Protein AF-A0A1B6FIP2-F1 (afdb_monomer)

Secondary structure (DSSP, 8-state):
---HHHHHHHHHHHHHHHTTTT-TT--HHHHHHHHHHHHHHHHTTTTSBHHHHHHHHHHS---PPTTHHHHHHHHHHTT---EEEEEEEHHHHHHHHTTTT-EEEEE-EEEETTEEEEEPSSPTT--

Radius of gyration: 16.47 Å; Cα contacts (8 Å, |Δi|>4): 139; chains: 1; bounding box: 39×24×42 Å

Sequence (127 aa):
TFTKSYSDRMEVCLTKLMGDLFDSKATPERQVEIDARITDVFACSIGEKVPDILEAAERVVIPLKDGCRELLSLLSDLQVPLTVVSAGVGEVIEHILKDYNAKVVANYMASQDDVITEMKTPLVGTY

Organism: NCBI:txid1464854

pLDDT: mean 87.6, std 7.52, range [59.47, 96.81]

Mean predicted aligned error: 5.54 Å

Structure (mmCIF, N/CA/C/O backbone):
data_AF-A0A1B6FIP2-F1
#
_entry.id   AF-A0A1B6FIP2-F1
#
loop_
_atom_site.group_PDB
_atom_site.id
_atom_site.type_symbol
_atom_site.label_atom_id
_atom_site.label_alt_id
_atom_site.label_comp_id
_atom_site.label_asym_id
_atom_site.label_entity_id
_atom_site.label_seq_id
_atom_site.pdbx_PDB_ins_code
_atom_site.Cartn_x
_atom_site.Cartn_y
_atom_site.Cartn_z
_atom_site.occupancy
_atom_site.B_iso_or_equiv
_atom_site.auth_seq_id
_atom_site.auth_comp_id
_atom_site.auth_asym_id
_atom_site.auth_atom_id
_atom_site.pdbx_PDB_model_num
ATOM 1 N N . THR A 1 1 ? -9.885 -10.750 -9.843 1.00 61.66 1 THR A N 1
ATOM 2 C CA . THR A 1 1 ? -8.662 -11.582 -10.012 1.00 61.66 1 THR A CA 1
ATOM 3 C C . THR A 1 1 ? -7.654 -10.820 -10.836 1.00 61.66 1 THR A C 1
ATOM 5 O O . THR A 1 1 ? -8.017 -10.392 -11.923 1.00 61.66 1 THR A O 1
ATOM 8 N N . PHE A 1 2 ? -6.420 -10.669 -10.347 1.00 77.00 2 PHE A N 1
ATOM 9 C CA . PHE A 1 2 ? -5.352 -9.977 -11.079 1.00 77.00 2 PHE A CA 1
ATOM 10 C C . PHE A 1 2 ? -5.109 -10.568 -12.466 1.00 77.00 2 PHE A C 1
ATOM 12 O O . PHE A 1 2 ? -5.227 -11.784 -12.664 1.00 77.00 2 PHE A O 1
ATOM 19 N N . THR A 1 3 ? -4.758 -9.714 -13.426 1.00 81.88 3 THR A N 1
ATOM 20 C CA . THR A 1 3 ? -4.456 -10.184 -14.778 1.00 81.88 3 THR A CA 1
ATOM 21 C C . THR A 1 3 ? -3.158 -10.995 -14.806 1.00 81.88 3 THR A C 1
ATOM 23 O O . THR A 1 3 ? -2.223 -10.754 -14.044 1.00 81.88 3 THR A O 1
ATOM 26 N N . LYS A 1 4 ? -3.047 -11.942 -15.747 1.00 84.75 4 LYS A N 1
ATOM 27 C CA . LYS A 1 4 ? -1.772 -12.634 -16.003 1.00 84.75 4 LYS A CA 1
ATOM 28 C C . LYS A 1 4 ? -0.656 -11.636 -16.343 1.00 84.75 4 LYS A C 1
ATOM 30 O O . LYS A 1 4 ? 0.476 -11.803 -15.910 1.00 84.75 4 LYS A O 1
ATOM 35 N N . SER A 1 5 ? -1.009 -10.557 -17.047 1.00 85.56 5 SER A N 1
ATOM 36 C CA . SER A 1 5 ? -0.079 -9.473 -17.358 1.00 85.56 5 SER A CA 1
ATOM 37 C C . SER A 1 5 ? 0.481 -8.804 -16.102 1.00 85.56 5 SER A C 1
ATOM 39 O O . SER A 1 5 ? 1.652 -8.436 -16.113 1.00 85.56 5 SER A O 1
ATOM 41 N N . TYR A 1 6 ? -0.313 -8.628 -15.042 1.00 88.94 6 TYR A N 1
ATOM 42 C CA . TYR A 1 6 ? 0.179 -8.115 -13.764 1.00 88.94 6 TYR A CA 1
ATOM 43 C C . TYR A 1 6 ? 1.224 -9.052 -13.160 1.00 88.94 6 TYR A C 1
ATOM 45 O O . TYR A 1 6 ? 2.328 -8.608 -12.848 1.00 88.94 6 TYR A O 1
ATOM 53 N N . SER A 1 7 ? 0.905 -10.345 -13.044 1.00 88.75 7 SER A N 1
ATOM 54 C CA . SER A 1 7 ? 1.813 -11.337 -12.457 1.00 88.75 7 SER A CA 1
ATOM 55 C C . SER A 1 7 ? 3.130 -11.440 -13.226 1.00 88.75 7 SER A C 1
ATOM 57 O O . SER A 1 7 ? 4.191 -11.406 -12.606 1.00 88.75 7 SER A O 1
ATOM 59 N N . ASP A 1 8 ? 3.065 -11.475 -14.559 1.00 90.75 8 ASP A N 1
ATOM 60 C CA . ASP A 1 8 ? 4.247 -11.556 -15.422 1.00 90.75 8 ASP A CA 1
ATOM 61 C C . ASP A 1 8 ? 5.145 -10.308 -15.256 1.00 90.75 8 ASP A C 1
ATOM 63 O O . ASP A 1 8 ? 6.366 -10.423 -15.137 1.00 90.75 8 ASP A O 1
ATOM 67 N N . ARG A 1 9 ? 4.561 -9.097 -15.192 1.00 92.81 9 ARG A N 1
ATOM 68 C CA . ARG A 1 9 ? 5.323 -7.855 -14.936 1.00 92.81 9 ARG A CA 1
ATOM 69 C C . ARG A 1 9 ? 5.948 -7.849 -13.542 1.00 92.81 9 ARG A C 1
ATOM 71 O O . ARG A 1 9 ? 7.119 -7.501 -13.398 1.00 92.81 9 ARG A O 1
ATOM 78 N N . MET A 1 10 ? 5.180 -8.260 -12.537 1.00 92.06 10 MET A N 1
ATOM 79 C CA . MET A 1 10 ? 5.609 -8.283 -11.142 1.00 92.06 10 MET A CA 1
ATOM 80 C C . MET A 1 10 ? 6.806 -9.214 -10.935 1.00 92.06 10 MET A C 1
ATOM 82 O O . MET A 1 10 ? 7.771 -8.832 -10.279 1.00 92.06 10 MET A O 1
ATOM 86 N N . GLU A 1 11 ? 6.792 -10.403 -11.540 1.00 93.12 11 GLU A N 1
ATOM 87 C CA . GLU A 1 11 ? 7.909 -11.353 -11.471 1.00 93.12 11 GLU A CA 1
ATOM 88 C C . GLU A 1 11 ? 9.201 -10.760 -12.055 1.00 93.12 11 GLU A C 1
ATOM 90 O O . GLU A 1 11 ? 10.273 -10.850 -11.444 1.00 93.12 11 GLU A O 1
ATOM 95 N N . VAL A 1 12 ? 9.100 -10.086 -13.205 1.00 93.38 12 VAL A N 1
ATOM 96 C CA . VAL A 1 12 ? 10.242 -9.431 -13.857 1.00 93.38 12 VAL A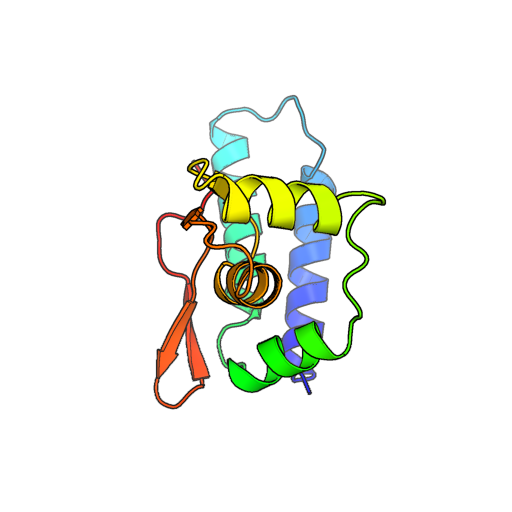 CA 1
ATOM 97 C C . VAL A 1 12 ? 10.799 -8.301 -12.992 1.00 93.38 12 VAL A C 1
ATOM 99 O O . VAL A 1 12 ? 12.017 -8.214 -12.807 1.00 93.38 12 VAL A O 1
ATOM 102 N N . CYS A 1 13 ? 9.936 -7.433 -12.461 1.00 92.94 13 CYS A N 1
ATOM 103 C CA . CYS A 1 13 ? 10.359 -6.299 -11.640 1.00 92.94 13 CYS A CA 1
ATOM 104 C C . CYS A 1 13 ? 10.961 -6.763 -10.306 1.00 92.94 13 CYS A C 1
ATOM 106 O O . CYS A 1 13 ? 12.047 -6.313 -9.938 1.00 92.94 13 CYS A O 1
ATOM 108 N N . LEU A 1 14 ? 10.328 -7.727 -9.627 1.00 91.12 14 LEU A N 1
ATOM 109 C CA . LEU A 1 14 ? 10.844 -8.291 -8.379 1.00 91.12 14 LEU A CA 1
ATOM 110 C C . LEU A 1 14 ? 12.203 -8.951 -8.580 1.00 91.12 14 LEU A C 1
ATOM 112 O O . LEU A 1 14 ? 13.115 -8.692 -7.804 1.00 91.12 14 LEU A O 1
ATOM 116 N N . THR A 1 15 ? 12.391 -9.732 -9.645 1.00 91.31 15 THR A N 1
ATOM 117 C CA . THR A 1 15 ? 13.686 -10.372 -9.928 1.00 91.31 15 THR A CA 1
ATOM 118 C C . THR A 1 15 ? 14.822 -9.348 -10.034 1.00 91.31 15 THR A C 1
ATOM 120 O O . THR A 1 15 ? 15.919 -9.586 -9.529 1.00 91.31 15 THR A O 1
ATOM 123 N N . LYS A 1 16 ? 14.564 -8.179 -10.638 1.00 89.31 16 LYS A N 1
ATOM 124 C CA . LYS A 1 16 ? 15.546 -7.084 -10.736 1.00 89.31 16 LYS A CA 1
ATOM 125 C C . LYS A 1 16 ? 15.800 -6.373 -9.409 1.00 89.31 16 LYS A C 1
ATOM 127 O O . LYS A 1 16 ? 16.899 -5.855 -9.226 1.00 89.31 16 LYS A O 1
ATOM 132 N N . LEU A 1 17 ? 14.798 -6.301 -8.534 1.00 89.56 17 LEU A N 1
ATOM 133 C CA . LEU A 1 17 ? 14.874 -5.627 -7.236 1.00 89.56 17 LEU A CA 1
ATOM 134 C C . LEU A 1 17 ? 15.467 -6.530 -6.141 1.00 89.56 17 LEU A C 1
ATOM 136 O O . LEU A 1 17 ? 16.124 -6.039 -5.230 1.00 89.56 17 LEU A O 1
ATOM 140 N N . MET A 1 18 ? 15.290 -7.851 -6.235 1.00 87.56 18 MET A N 1
ATOM 141 C CA . MET A 1 18 ? 15.720 -8.817 -5.213 1.00 87.56 18 MET A CA 1
ATOM 142 C C . MET A 1 18 ? 17.211 -8.729 -4.869 1.00 87.56 18 MET A C 1
ATOM 144 O O . MET A 1 18 ? 17.580 -8.949 -3.718 1.00 87.56 18 MET A O 1
ATOM 148 N N . GLY A 1 19 ? 18.062 -8.394 -5.844 1.00 82.19 19 GLY A N 1
ATOM 149 C CA . GLY A 1 19 ? 19.496 -8.192 -5.613 1.00 82.19 19 GLY A CA 1
ATOM 150 C C . GLY A 1 19 ? 19.830 -6.944 -4.789 1.00 82.19 19 GLY A C 1
ATOM 151 O O . GLY A 1 19 ? 20.906 -6.885 -4.203 1.00 82.19 19 GLY A O 1
ATOM 152 N N . ASP A 1 20 ? 18.907 -5.985 -4.715 1.00 84.19 20 ASP A N 1
ATOM 153 C CA . ASP A 1 20 ? 19.120 -4.661 -4.130 1.00 84.19 20 ASP A CA 1
ATOM 154 C C . ASP A 1 20 ? 18.448 -4.482 -2.758 1.00 84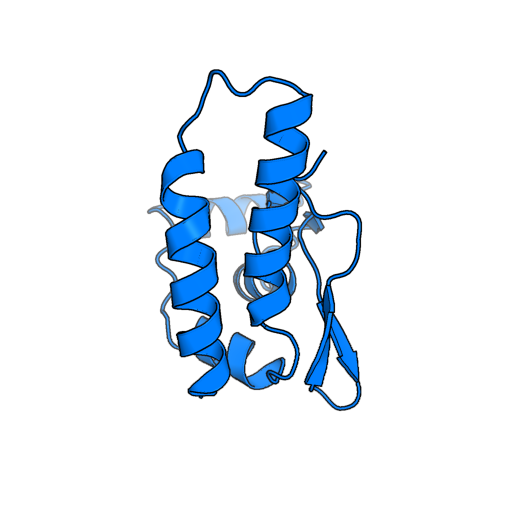.19 20 ASP A C 1
ATOM 156 O O . ASP A 1 20 ? 18.889 -3.649 -1.971 1.00 84.19 20 ASP A O 1
ATOM 160 N N . LEU A 1 21 ? 17.423 -5.285 -2.427 1.00 76.19 21 LEU A N 1
ATOM 161 C CA . LEU A 1 21 ? 16.600 -5.152 -1.204 1.00 76.19 21 LEU A CA 1
ATOM 162 C C . LEU A 1 21 ? 17.379 -5.178 0.122 1.00 76.19 21 LEU A C 1
ATOM 164 O O . LEU A 1 21 ? 16.832 -4.819 1.164 1.00 76.19 21 LEU A O 1
ATOM 168 N N . PHE A 1 22 ? 18.637 -5.616 0.098 1.00 78.31 22 PHE A N 1
ATOM 169 C CA . PHE A 1 22 ? 19.481 -5.760 1.282 1.00 78.31 22 PHE A CA 1
ATOM 170 C C . PHE A 1 22 ? 20.832 -5.049 1.155 1.00 78.31 22 PHE A C 1
ATOM 172 O O . PHE A 1 22 ? 21.708 -5.250 2.005 1.00 78.31 22 PHE A O 1
ATOM 179 N N . ASP A 1 23 ? 21.023 -4.220 0.123 1.00 80.88 23 ASP A N 1
ATOM 180 C CA . ASP A 1 23 ? 22.263 -3.466 -0.035 1.00 80.88 23 ASP A CA 1
ATOM 181 C C . ASP A 1 23 ? 22.307 -2.271 0.928 1.00 80.88 23 ASP A C 1
ATOM 183 O O . ASP A 1 23 ? 22.011 -1.128 0.594 1.00 80.88 23 ASP A O 1
ATOM 187 N N . SER A 1 24 ? 22.728 -2.549 2.161 1.00 77.38 24 SER A N 1
ATOM 188 C CA . SER A 1 24 ? 22.926 -1.535 3.205 1.00 77.38 24 SER A CA 1
ATOM 189 C C . SER A 1 24 ? 24.099 -0.581 2.939 1.00 77.38 24 SER A C 1
ATOM 191 O O . SER A 1 24 ? 24.370 0.293 3.764 1.00 77.38 24 SER A O 1
ATOM 193 N N . LYS A 1 25 ? 24.823 -0.747 1.823 1.00 84.56 25 LYS A N 1
ATOM 194 C CA . LYS A 1 25 ? 25.984 0.065 1.441 1.00 84.56 25 LYS A CA 1
ATOM 195 C C . LYS A 1 25 ? 25.776 0.816 0.124 1.00 84.56 25 LYS A C 1
ATOM 197 O O . LYS A 1 25 ? 26.757 1.327 -0.421 1.00 84.56 25 LYS A O 1
ATOM 202 N N . ALA A 1 26 ? 24.541 0.896 -0.372 1.00 84.56 26 ALA A N 1
ATOM 203 C CA . ALA A 1 26 ? 24.223 1.640 -1.581 1.00 84.56 26 ALA A CA 1
ATOM 204 C C . ALA A 1 26 ? 24.723 3.093 -1.477 1.00 84.56 26 ALA A C 1
ATOM 206 O O . ALA A 1 26 ? 24.496 3.785 -0.481 1.00 84.56 26 ALA A O 1
ATOM 207 N N . THR A 1 27 ? 25.438 3.556 -2.506 1.00 90.25 27 THR A N 1
ATOM 208 C CA . THR A 1 27 ? 25.783 4.978 -2.634 1.00 90.25 27 THR A CA 1
ATOM 209 C C . THR A 1 27 ? 24.526 5.784 -2.980 1.00 90.25 27 THR A C 1
ATOM 211 O O . THR A 1 27 ? 23.552 5.194 -3.453 1.00 90.25 27 THR A O 1
ATOM 214 N N . PRO A 1 28 ? 24.518 7.118 -2.809 1.00 89.44 28 PRO A N 1
ATOM 215 C CA . PRO A 1 28 ? 23.379 7.944 -3.211 1.00 89.44 28 PRO A CA 1
ATOM 216 C C . PRO A 1 28 ? 22.964 7.733 -4.675 1.00 89.44 28 PRO A C 1
ATOM 218 O O . PRO A 1 28 ? 21.782 7.628 -4.975 1.00 89.44 28 PRO A O 1
ATOM 221 N N . GLU A 1 29 ? 23.926 7.587 -5.588 1.00 89.88 29 GLU A N 1
ATOM 222 C CA . GLU A 1 29 ? 23.652 7.327 -7.006 1.00 89.88 29 GLU A CA 1
ATOM 223 C C . GLU A 1 29 ? 23.000 5.957 -7.206 1.00 89.88 29 GLU A C 1
ATOM 225 O O . GLU A 1 29 ? 22.069 5.818 -7.998 1.00 89.88 29 GLU A O 1
ATOM 230 N N . ARG A 1 30 ? 23.454 4.944 -6.456 1.00 88.75 30 ARG A N 1
ATOM 231 C CA . ARG A 1 30 ? 22.853 3.611 -6.490 1.00 88.75 30 ARG A CA 1
ATOM 232 C C . ARG A 1 30 ? 21.452 3.610 -5.881 1.00 88.75 30 ARG A C 1
ATOM 234 O O . ARG A 1 30 ? 20.589 2.908 -6.395 1.00 88.75 30 ARG A O 1
ATOM 241 N N . GLN A 1 31 ? 21.210 4.400 -4.837 1.00 87.88 31 GLN A N 1
ATOM 242 C CA . GLN A 1 31 ? 19.893 4.520 -4.213 1.00 87.88 31 GLN A CA 1
ATOM 243 C C . GLN A 1 31 ? 18.847 5.034 -5.209 1.00 87.88 31 GLN A C 1
ATOM 245 O O . GLN A 1 31 ? 17.776 4.445 -5.306 1.00 87.88 31 GLN A O 1
ATOM 250 N N . VAL A 1 32 ? 19.193 6.023 -6.041 1.00 88.62 32 VAL A N 1
ATOM 251 C CA . VAL A 1 32 ? 18.304 6.520 -7.109 1.00 88.62 32 VAL A CA 1
ATOM 252 C C . VAL A 1 32 ? 17.904 5.400 -8.081 1.00 88.62 32 VAL A C 1
ATOM 254 O O . VAL A 1 32 ? 16.748 5.304 -8.493 1.00 88.62 32 VAL A O 1
ATOM 257 N N . GLU A 1 33 ? 18.838 4.514 -8.442 1.00 89.25 33 GLU A N 1
ATOM 258 C CA . GLU A 1 33 ? 18.535 3.365 -9.306 1.00 89.25 33 GLU A CA 1
ATOM 259 C C . GLU A 1 33 ? 17.636 2.329 -8.615 1.00 89.25 33 GLU A C 1
ATOM 261 O O . GLU A 1 33 ? 16.776 1.728 -9.264 1.00 89.25 33 GLU A O 1
ATOM 266 N N . ILE A 1 34 ? 17.834 2.105 -7.314 1.00 88.88 34 ILE A N 1
ATOM 267 C CA . ILE A 1 34 ? 17.006 1.201 -6.506 1.00 88.88 34 ILE A CA 1
ATOM 268 C C . ILE A 1 34 ? 15.584 1.757 -6.399 1.00 88.88 34 ILE A C 1
ATOM 270 O O . ILE A 1 34 ? 14.621 1.025 -6.621 1.00 88.88 34 ILE A O 1
ATOM 274 N N . ASP A 1 35 ? 15.443 3.055 -6.159 1.00 86.56 35 ASP A N 1
ATOM 275 C CA . ASP A 1 35 ? 14.152 3.722 -6.013 1.00 86.56 35 ASP A CA 1
ATOM 276 C C . ASP A 1 35 ? 13.361 3.745 -7.323 1.00 86.56 35 ASP A C 1
ATOM 278 O O . ASP A 1 35 ? 12.142 3.544 -7.324 1.00 86.56 35 ASP A O 1
ATOM 282 N N . ALA A 1 36 ? 14.047 3.873 -8.462 1.00 88.12 36 ALA A N 1
ATOM 283 C CA . ALA A 1 36 ? 13.434 3.682 -9.772 1.00 88.12 36 ALA A CA 1
ATOM 284 C C . ALA A 1 36 ? 12.886 2.250 -9.942 1.00 88.12 36 ALA A C 1
ATOM 286 O O . ALA A 1 36 ? 11.756 2.070 -10.392 1.00 88.12 36 ALA A O 1
ATOM 287 N N . ARG A 1 37 ? 13.628 1.219 -9.512 1.00 89.44 37 ARG A N 1
ATOM 288 C CA . ARG A 1 37 ? 13.158 -0.182 -9.569 1.00 89.44 37 ARG A CA 1
ATOM 289 C C . ARG A 1 37 ? 11.995 -0.449 -8.618 1.00 89.44 37 ARG A C 1
ATOM 291 O O . ARG A 1 37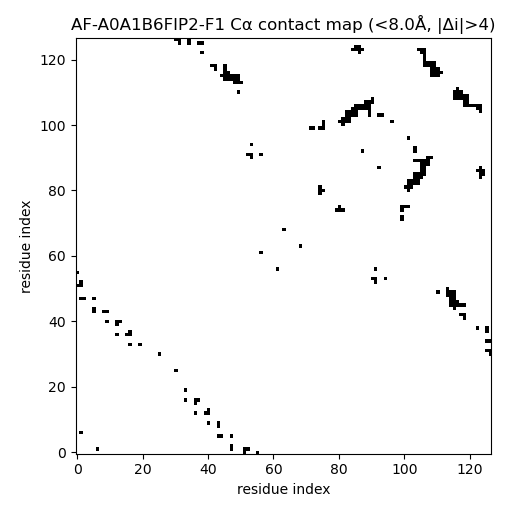 ? 11.085 -1.198 -8.962 1.00 89.44 37 ARG A O 1
ATOM 298 N N . ILE A 1 38 ? 12.015 0.149 -7.430 1.00 87.75 38 ILE A N 1
ATOM 299 C CA . ILE A 1 38 ? 10.896 0.101 -6.483 1.00 87.75 38 ILE A CA 1
ATOM 300 C C . ILE A 1 38 ? 9.656 0.745 -7.120 1.00 87.75 38 ILE A C 1
ATOM 302 O O . ILE A 1 38 ? 8.562 0.183 -7.058 1.00 87.75 38 ILE A O 1
ATOM 306 N N . THR A 1 39 ? 9.832 1.875 -7.806 1.00 86.88 39 THR A N 1
ATOM 307 C CA . THR A 1 39 ? 8.759 2.546 -8.551 1.00 86.88 39 THR A CA 1
ATOM 308 C C . THR A 1 39 ? 8.188 1.648 -9.655 1.00 86.88 39 THR A C 1
ATOM 310 O O . THR A 1 39 ? 6.968 1.538 -9.768 1.00 86.88 39 THR A O 1
ATOM 313 N N . ASP A 1 40 ? 9.031 0.930 -10.407 1.00 89.56 40 ASP A N 1
ATOM 314 C CA . ASP A 1 40 ? 8.590 -0.040 -11.425 1.00 89.56 40 ASP A CA 1
ATOM 315 C C . ASP A 1 40 ? 7.754 -1.187 -10.829 1.00 89.56 40 ASP A C 1
ATOM 317 O O . ASP A 1 40 ? 6.793 -1.657 -11.448 1.00 89.56 40 ASP A O 1
ATOM 321 N N . VAL A 1 41 ? 8.093 -1.644 -9.617 1.00 89.44 41 VAL A N 1
ATOM 322 C CA . VAL A 1 41 ? 7.299 -2.650 -8.893 1.00 89.44 41 VAL A CA 1
ATOM 323 C C . VAL A 1 41 ? 5.912 -2.100 -8.569 1.00 89.44 41 VAL A C 1
ATOM 325 O O . VAL A 1 41 ? 4.916 -2.769 -8.844 1.00 89.44 41 VAL A O 1
ATOM 328 N N . PHE A 1 42 ? 5.815 -0.873 -8.051 1.00 85.81 42 PHE A N 1
ATOM 329 C CA . PHE A 1 42 ? 4.514 -0.249 -7.797 1.00 85.81 42 PHE A CA 1
ATOM 330 C C . PHE A 1 42 ? 3.713 -0.039 -9.084 1.00 85.81 42 PHE A C 1
ATOM 332 O O . PHE A 1 42 ? 2.525 -0.346 -9.117 1.00 85.81 42 PHE A O 1
ATOM 339 N N . ALA A 1 43 ? 4.364 0.384 -10.168 1.00 89.06 43 ALA A N 1
ATOM 340 C CA . ALA A 1 43 ? 3.732 0.597 -11.467 1.00 89.06 43 ALA A CA 1
ATOM 341 C C . ALA A 1 43 ? 3.160 -0.687 -12.098 1.00 89.06 43 ALA A C 1
ATOM 343 O O . ALA A 1 43 ? 2.349 -0.608 -13.023 1.00 89.06 43 ALA A O 1
ATOM 344 N N . CYS A 1 44 ? 3.513 -1.878 -11.599 1.00 90.94 44 CYS A N 1
ATOM 345 C CA . CYS A 1 44 ? 2.932 -3.129 -12.086 1.00 90.94 44 CYS A CA 1
ATOM 346 C C . CYS A 1 44 ? 1.409 -3.181 -11.908 1.00 90.94 44 CYS A C 1
ATOM 348 O O . CYS A 1 44 ? 0.757 -3.854 -12.708 1.00 90.94 44 CYS A O 1
ATOM 350 N N . SER A 1 45 ? 0.848 -2.470 -10.920 1.00 89.00 45 SER A N 1
ATOM 351 C CA . SER A 1 45 ? -0.599 -2.383 -10.676 1.00 89.00 45 SER A CA 1
ATOM 352 C C . SER A 1 45 ? -1.353 -1.518 -11.696 1.00 89.00 45 SER A C 1
ATOM 354 O O . SER A 1 45 ? -2.580 -1.581 -11.747 1.00 89.00 45 SER A O 1
ATOM 356 N N . ILE A 1 46 ? -0.659 -0.745 -12.539 1.00 91.31 46 ILE A N 1
ATOM 357 C CA . ILE A 1 46 ? -1.297 0.082 -13.570 1.00 91.31 46 ILE A CA 1
ATOM 358 C C . ILE A 1 46 ? -2.064 -0.808 -14.560 1.00 91.31 46 ILE A C 1
ATOM 360 O O . ILE A 1 46 ? -1.547 -1.803 -15.085 1.00 91.31 46 ILE A O 1
ATOM 364 N N . GLY A 1 47 ? -3.314 -0.428 -14.821 1.00 91.69 47 GLY A N 1
ATOM 365 C CA . GLY A 1 47 ? -4.267 -1.183 -15.632 1.00 91.69 47 GLY A CA 1
ATOM 366 C C . GLY A 1 47 ? -5.073 -2.233 -14.861 1.00 91.69 47 GLY A C 1
ATOM 367 O O . GLY A 1 47 ? -6.017 -2.785 -15.425 1.00 91.69 47 GLY A O 1
ATOM 368 N N . GLU A 1 48 ? -4.755 -2.494 -13.591 1.00 91.94 48 GLU A N 1
ATOM 369 C CA . GLU A 1 48 ? -5.586 -3.329 -12.720 1.00 91.94 48 GLU A CA 1
ATOM 370 C C . GLU A 1 48 ? -6.733 -2.512 -12.109 1.00 91.94 48 GLU A C 1
ATOM 372 O O . GLU A 1 48 ? -6.700 -1.278 -12.073 1.00 91.94 48 GLU A O 1
ATOM 377 N N . LYS A 1 49 ? -7.766 -3.203 -11.619 1.00 91.38 49 LYS A N 1
ATOM 378 C CA . LYS A 1 49 ? -8.914 -2.563 -10.975 1.00 91.38 49 LYS A CA 1
ATOM 379 C C . LYS A 1 49 ? -8.711 -2.444 -9.468 1.00 91.38 49 LYS A C 1
ATOM 381 O O . LYS A 1 49 ? -8.359 -3.421 -8.808 1.00 91.38 49 LYS A O 1
ATOM 386 N N . VAL A 1 50 ? -9.018 -1.280 -8.902 1.00 88.19 50 VAL A N 1
ATOM 387 C CA . VAL A 1 50 ? -8.941 -1.043 -7.450 1.00 88.19 50 VAL A CA 1
ATOM 388 C C . VAL A 1 50 ? -9.829 -2.020 -6.657 1.00 88.19 50 VAL A C 1
ATOM 390 O O . VAL A 1 50 ? -9.323 -2.615 -5.703 1.00 88.19 50 VAL A O 1
ATOM 393 N N . PRO A 1 51 ? -11.097 -2.288 -7.045 1.00 89.50 51 PRO A N 1
ATOM 394 C CA . PRO A 1 51 ? -11.930 -3.272 -6.351 1.00 89.50 51 PRO A CA 1
ATOM 395 C C . PRO A 1 51 ? -11.325 -4.679 -6.288 1.00 89.50 51 PRO A C 1
ATOM 397 O O . PRO A 1 51 ? -11.443 -5.334 -5.258 1.00 89.50 51 PRO A O 1
ATOM 400 N N . ASP A 1 52 ? -10.632 -5.128 -7.342 1.00 88.75 52 ASP A N 1
ATOM 401 C CA . ASP A 1 52 ? -9.985 -6.446 -7.364 1.00 88.75 52 ASP A CA 1
ATOM 402 C C . ASP A 1 52 ? -8.855 -6.545 -6.320 1.00 88.75 52 ASP A C 1
ATOM 404 O O . ASP A 1 52 ? -8.660 -7.598 -5.709 1.00 88.75 52 ASP A O 1
ATOM 408 N N . ILE A 1 53 ? -8.124 -5.447 -6.085 1.00 84.88 53 ILE A N 1
ATOM 409 C CA . ILE A 1 53 ? -7.072 -5.367 -5.057 1.00 84.88 53 ILE A CA 1
ATOM 410 C C . ILE A 1 53 ? -7.677 -5.421 -3.657 1.00 84.88 53 ILE A C 1
ATOM 412 O O . ILE A 1 53 ? -7.175 -6.149 -2.800 1.00 84.88 53 ILE A O 1
ATOM 416 N N . LEU A 1 54 ? -8.747 -4.662 -3.421 1.00 85.19 54 LEU A N 1
ATOM 417 C CA . LEU A 1 54 ? -9.408 -4.624 -2.118 1.00 85.19 54 LEU A CA 1
ATOM 418 C C . LEU A 1 54 ? -10.082 -5.962 -1.795 1.00 85.19 54 LEU A C 1
ATOM 420 O O . LEU A 1 54 ? -9.921 -6.462 -0.686 1.00 85.19 54 LEU A O 1
ATOM 424 N N . GLU A 1 55 ? -10.742 -6.596 -2.768 1.00 86.88 55 GLU A N 1
ATOM 425 C CA . GLU A 1 55 ? -11.304 -7.94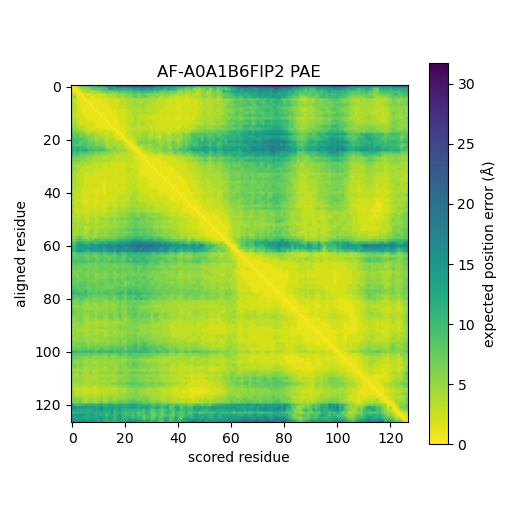2 -2.604 1.00 86.88 55 GLU A CA 1
ATOM 426 C C . GLU A 1 55 ? -10.198 -8.964 -2.289 1.00 86.88 55 GLU A C 1
ATOM 428 O O . GLU A 1 55 ? -10.347 -9.809 -1.405 1.00 86.88 55 GLU A O 1
ATOM 433 N N . ALA A 1 56 ? -9.050 -8.885 -2.972 1.00 82.69 56 ALA A N 1
ATOM 434 C CA . ALA A 1 56 ? -7.909 -9.739 -2.657 1.00 82.69 56 ALA A CA 1
ATOM 435 C C . ALA A 1 56 ? -7.407 -9.509 -1.220 1.00 82.69 56 ALA A C 1
ATOM 437 O O . ALA A 1 56 ? -7.134 -10.481 -0.512 1.00 82.69 56 ALA A O 1
ATOM 438 N N . ALA A 1 57 ? -7.333 -8.252 -0.775 1.00 80.44 57 ALA A N 1
ATOM 439 C CA . ALA A 1 57 ? -6.952 -7.903 0.590 1.00 80.44 57 ALA A CA 1
ATOM 440 C C . ALA A 1 57 ? -7.954 -8.411 1.641 1.00 80.44 57 ALA A C 1
ATOM 442 O O . ALA A 1 57 ? -7.524 -8.822 2.712 1.00 80.44 57 ALA A O 1
ATOM 443 N N . GLU A 1 58 ? -9.258 -8.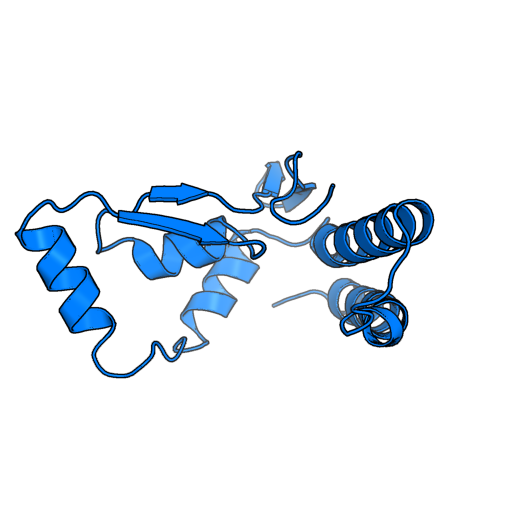446 1.345 1.00 80.31 58 GLU A N 1
ATOM 444 C CA . GLU A 1 58 ? -10.278 -9.022 2.237 1.00 80.31 58 GLU A CA 1
ATOM 445 C C . GLU A 1 58 ? -10.159 -10.547 2.366 1.00 80.31 58 GLU A C 1
ATOM 447 O O . GLU A 1 58 ? -10.387 -11.116 3.436 1.00 80.31 58 GLU A O 1
ATOM 452 N N . ARG A 1 59 ? -9.810 -11.232 1.270 1.00 79.44 59 ARG A N 1
ATOM 453 C CA . ARG A 1 59 ? -9.697 -12.700 1.236 1.00 79.44 59 ARG A CA 1
ATOM 454 C C . ARG A 1 59 ? -8.468 -13.213 1.965 1.00 79.44 59 ARG A C 1
ATOM 456 O O . ARG A 1 59 ? -8.489 -14.317 2.513 1.00 79.44 59 ARG A O 1
ATOM 463 N N . VAL A 1 60 ? -7.391 -12.436 1.958 1.00 68.44 60 VAL A N 1
ATOM 464 C CA . VAL A 1 60 ? -6.269 -12.679 2.852 1.00 68.44 60 VAL A CA 1
ATOM 465 C C . VAL A 1 60 ? -6.749 -12.216 4.221 1.00 68.44 60 VAL A C 1
ATOM 467 O O . VAL A 1 60 ? -6.864 -11.026 4.458 1.00 68.44 60 VAL A O 1
ATOM 470 N N . VAL A 1 61 ? -7.058 -13.126 5.147 1.00 66.25 61 VAL A N 1
ATOM 471 C CA . VAL A 1 61 ? -7.183 -12.736 6.560 1.00 66.25 61 VAL A CA 1
ATOM 472 C C . VAL A 1 61 ? -5.804 -12.229 6.964 1.00 66.25 61 VAL A C 1
ATOM 474 O O . VAL A 1 61 ? -4.953 -13.036 7.323 1.00 66.25 61 VAL A O 1
ATOM 477 N N . ILE A 1 62 ? -5.540 -10.928 6.793 1.00 68.69 62 ILE A N 1
ATOM 478 C CA . ILE A 1 62 ? -4.205 -10.363 6.978 1.00 68.69 62 ILE A CA 1
ATOM 479 C C . ILE A 1 62 ? -3.859 -10.575 8.450 1.00 68.69 62 ILE A C 1
ATOM 481 O O . ILE A 1 62 ? -4.511 -9.981 9.318 1.00 68.69 62 ILE A O 1
ATOM 485 N N . PRO A 1 63 ? -2.897 -11.465 8.756 1.00 76.75 63 PRO A N 1
ATOM 486 C CA . PRO A 1 63 ? -2.603 -11.802 10.130 1.00 76.75 63 PRO A CA 1
ATOM 487 C C . PRO A 1 63 ? -1.877 -10.608 10.741 1.00 76.75 63 PRO A C 1
ATOM 489 O O . PRO A 1 63 ? -0.696 -10.369 10.489 1.00 76.75 63 PRO A O 1
ATOM 492 N N . LEU A 1 64 ? -2.612 -9.817 11.520 1.00 84.81 64 LEU A N 1
ATOM 493 C CA . LEU A 1 64 ? -2.005 -8.838 12.407 1.00 84.81 64 LEU A CA 1
ATOM 494 C C . LEU A 1 64 ? -1.273 -9.586 13.522 1.00 84.81 64 LEU A C 1
ATOM 496 O O . LEU A 1 64 ? -1.659 -10.694 13.893 1.00 84.81 64 LEU A O 1
ATOM 500 N N . LYS A 1 65 ? -0.218 -8.973 14.064 1.00 89.00 65 LYS A N 1
ATOM 501 C CA . LYS A 1 65 ? 0.475 -9.527 15.232 1.00 89.00 65 LYS A CA 1
ATOM 502 C C . LYS A 1 65 ? -0.507 -9.707 16.395 1.00 89.00 65 LYS A C 1
ATOM 504 O O . LYS A 1 65 ? -1.413 -8.890 16.563 1.00 89.00 65 LYS A O 1
ATOM 509 N N . ASP A 1 66 ? -0.282 -10.727 17.215 1.00 92.25 66 ASP A N 1
ATOM 510 C CA . ASP A 1 66 ? -1.062 -10.957 18.434 1.00 92.25 66 ASP A CA 1
ATOM 511 C C . ASP A 1 66 ? -1.111 -9.686 19.299 1.00 92.25 66 ASP A C 1
ATOM 513 O O . ASP A 1 66 ? -0.105 -8.986 19.455 1.00 92.25 66 ASP A O 1
ATOM 517 N N . GLY A 1 67 ? -2.291 -9.354 19.829 1.00 93.19 67 GLY A N 1
ATOM 518 C CA . GLY A 1 67 ? -2.509 -8.139 20.622 1.00 93.19 67 GLY A CA 1
ATOM 519 C C . GLY A 1 67 ? -2.658 -6.846 19.807 1.00 93.19 67 GLY A C 1
ATOM 520 O O . GLY A 1 67 ? -2.923 -5.786 20.376 1.00 93.19 67 GLY A O 1
ATOM 521 N N . CYS A 1 68 ? -2.470 -6.880 18.481 1.00 93.25 68 CYS A N 1
ATOM 522 C CA . CYS A 1 68 ? -2.520 -5.673 17.654 1.00 93.25 68 CYS A CA 1
ATOM 523 C C . CYS A 1 68 ? -3.931 -5.082 17.579 1.00 93.25 68 CYS A C 1
ATOM 525 O O . CYS A 1 68 ? -4.076 -3.865 17.663 1.00 93.25 68 CYS A O 1
ATOM 527 N N . ARG A 1 69 ? -4.973 -5.913 17.463 1.00 91.94 69 ARG A N 1
ATOM 528 C CA . ARG A 1 69 ? -6.362 -5.427 17.397 1.00 91.94 69 ARG A CA 1
ATOM 529 C C . ARG A 1 69 ? -6.792 -4.799 18.718 1.00 91.94 69 ARG A C 1
ATOM 531 O O . ARG A 1 69 ? -7.465 -3.773 18.714 1.00 91.94 69 ARG A O 1
ATOM 538 N N . GLU A 1 70 ? -6.371 -5.385 19.830 1.00 95.06 70 GLU A N 1
ATOM 539 C CA . GLU A 1 70 ? -6.613 -4.904 21.186 1.00 95.06 70 GLU A CA 1
ATOM 540 C C . GLU A 1 70 ? -5.929 -3.555 21.412 1.00 95.06 70 GLU A C 1
ATOM 542 O O . GLU A 1 70 ? -6.563 -2.620 21.894 1.00 95.06 70 GLU A O 1
ATOM 547 N N . LEU A 1 71 ? -4.665 -3.423 20.992 1.00 95.62 71 LEU A N 1
ATOM 548 C CA . LEU A 1 71 ? -3.945 -2.152 21.035 1.00 95.62 71 LEU A CA 1
ATOM 549 C C . LEU A 1 71 ? -4.635 -1.085 20.177 1.00 95.62 71 LEU A C 1
ATOM 551 O O . LEU A 1 71 ? -4.862 0.021 20.656 1.00 95.62 71 LEU A O 1
ATOM 555 N N . LEU A 1 72 ? -4.972 -1.403 18.924 1.00 95.12 72 LEU A N 1
ATOM 556 C CA . LEU A 1 72 ? -5.620 -0.456 18.013 1.00 95.12 72 LEU A CA 1
ATOM 557 C C . LEU A 1 72 ? -6.987 0.001 18.543 1.00 95.12 72 LEU A C 1
ATOM 559 O O . LEU A 1 72 ? -7.296 1.189 18.485 1.00 95.12 72 LEU A O 1
ATOM 563 N N . SER A 1 73 ? -7.766 -0.918 19.121 1.00 95.25 73 SER A N 1
ATOM 564 C CA . SER A 1 73 ? -9.050 -0.596 19.756 1.00 95.25 73 SER A CA 1
ATOM 565 C C . SER A 1 73 ? -8.850 0.317 20.966 1.00 95.25 73 SER A C 1
ATOM 567 O O . SER A 1 73 ? -9.489 1.357 21.052 1.00 95.25 73 SER A O 1
ATOM 569 N N . LEU A 1 74 ? -7.893 -0.003 21.846 1.00 96.44 74 LEU A N 1
ATOM 570 C CA . LEU A 1 74 ? -7.581 0.813 23.021 1.00 96.44 74 LEU A CA 1
ATOM 571 C C . LEU A 1 74 ? -7.149 2.237 22.644 1.00 96.44 74 LEU A C 1
ATOM 573 O O . LEU A 1 74 ? -7.586 3.202 23.267 1.00 96.44 74 LEU A O 1
ATOM 577 N N . LEU A 1 75 ? -6.291 2.376 21.629 1.00 96.56 75 LEU A N 1
ATOM 578 C CA . LEU A 1 75 ? -5.861 3.684 21.131 1.00 96.56 75 LEU A CA 1
ATOM 579 C C . LEU A 1 75 ? -7.046 4.478 20.569 1.00 96.56 75 LEU A C 1
ATOM 581 O O . LEU A 1 75 ? -7.168 5.666 20.865 1.00 96.56 75 LEU A O 1
ATOM 585 N N . SER A 1 76 ? -7.927 3.820 19.813 1.00 94.69 76 SER A N 1
ATOM 586 C CA . SER A 1 76 ? -9.140 4.428 19.262 1.00 94.69 76 SER A CA 1
ATOM 587 C C . SER A 1 76 ? -10.104 4.886 20.366 1.00 94.69 76 SER A C 1
ATOM 589 O O . SER A 1 76 ? -10.521 6.045 20.368 1.00 94.69 76 SER A O 1
ATOM 591 N N . ASP A 1 77 ? -10.393 4.028 21.350 1.00 96.00 77 ASP A N 1
ATOM 592 C CA . ASP A 1 77 ? -11.302 4.314 22.471 1.00 96.00 77 ASP A CA 1
ATOM 593 C C . ASP A 1 77 ? -10.808 5.481 23.336 1.00 96.00 77 ASP A C 1
ATOM 595 O O . ASP A 1 77 ? -11.587 6.334 23.766 1.00 96.00 77 ASP A O 1
ATOM 599 N N . LEU A 1 78 ? -9.492 5.548 23.560 1.00 96.81 78 LEU A N 1
ATOM 600 C CA . LEU A 1 78 ? -8.838 6.631 24.295 1.00 96.81 78 LEU A CA 1
ATOM 601 C C . LEU A 1 78 ? -8.567 7.876 23.435 1.00 96.81 78 LEU A C 1
ATOM 603 O O . LEU A 1 78 ? -7.987 8.839 23.936 1.00 96.81 78 LEU A O 1
ATOM 607 N N . GLN A 1 79 ? -8.975 7.870 22.160 1.00 94.25 79 GLN A N 1
ATOM 608 C CA . GLN A 1 79 ? -8.748 8.949 21.192 1.00 94.25 79 GLN A CA 1
ATOM 609 C C . GLN A 1 79 ? -7.270 9.353 21.069 1.00 94.25 79 GLN A C 1
ATOM 611 O O . GLN A 1 79 ? -6.943 10.520 20.838 1.00 94.25 79 GLN A O 1
ATOM 616 N N . VAL A 1 80 ? -6.360 8.390 21.222 1.00 96.25 80 VAL A N 1
ATOM 617 C CA . VAL A 1 80 ? -4.930 8.616 21.023 1.00 96.25 80 VAL A CA 1
ATOM 618 C C . VAL A 1 80 ? -4.674 8.775 19.521 1.00 96.25 80 VAL A C 1
ATOM 620 O O . VAL A 1 80 ? -4.995 7.864 18.756 1.00 96.25 80 VAL A O 1
ATOM 623 N N . PRO A 1 81 ? -4.080 9.894 19.063 1.00 94.56 81 PRO A N 1
ATOM 624 C CA . PRO A 1 81 ? -3.757 10.064 17.653 1.00 94.56 81 PRO A CA 1
ATOM 625 C C . PRO A 1 81 ? -2.769 8.992 17.182 1.00 94.56 81 PRO A C 1
ATOM 627 O O . PRO A 1 81 ? -1.659 8.888 17.706 1.00 94.56 81 PRO A O 1
ATOM 630 N N . LEU A 1 82 ? -3.161 8.221 16.167 1.00 95.31 82 LEU A N 1
ATOM 631 C CA . LEU A 1 82 ? -2.327 7.197 15.547 1.00 95.31 82 LEU A CA 1
ATOM 632 C C . LEU A 1 82 ? -2.090 7.534 14.074 1.00 95.31 82 LEU A C 1
ATOM 634 O O . LEU A 1 82 ? -3.038 7.636 13.296 1.00 95.31 82 LEU A O 1
ATOM 638 N N . THR A 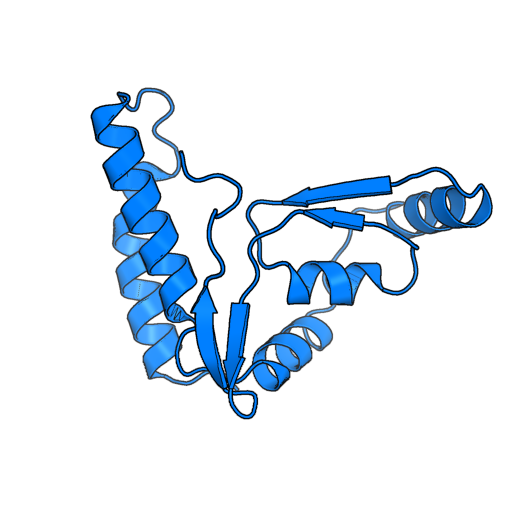1 83 ? -0.818 7.644 13.690 1.00 95.56 83 THR A N 1
ATOM 639 C CA . THR A 1 83 ? -0.395 7.760 12.290 1.00 95.56 83 THR A CA 1
ATOM 640 C C . THR A 1 83 ? 0.438 6.542 11.912 1.00 95.56 83 THR A C 1
ATOM 642 O O . THR A 1 83 ? 1.482 6.291 12.513 1.00 95.56 83 THR A O 1
ATOM 645 N N . VAL A 1 84 ? -0.006 5.804 10.899 1.00 93.38 84 VAL A N 1
ATOM 646 C CA . VAL A 1 84 ? 0.737 4.702 10.285 1.00 93.38 84 VAL A CA 1
ATOM 647 C C . VAL A 1 84 ? 1.457 5.234 9.054 1.00 93.38 84 VAL A C 1
ATOM 649 O O . VAL A 1 84 ? 0.824 5.694 8.107 1.00 93.38 84 VAL A O 1
ATOM 652 N N . VAL A 1 85 ? 2.788 5.170 9.073 1.00 91.50 85 VAL A N 1
ATOM 653 C CA . VAL A 1 85 ? 3.642 5.536 7.938 1.00 91.50 85 VAL A CA 1
ATOM 654 C C . VAL A 1 85 ? 4.156 4.255 7.299 1.00 91.50 85 VAL A C 1
ATOM 656 O O . VAL A 1 85 ? 4.755 3.426 7.982 1.00 91.50 85 VAL A O 1
ATOM 659 N N . SER A 1 86 ? 3.903 4.071 6.007 1.00 88.81 86 SER A N 1
ATOM 660 C CA . SER A 1 86 ? 4.215 2.828 5.306 1.00 88.81 86 SER A CA 1
ATOM 661 C C . SER A 1 86 ? 4.686 3.090 3.885 1.00 88.81 86 SER A C 1
ATOM 663 O O . SER A 1 86 ? 4.070 3.860 3.164 1.00 88.81 86 SER A O 1
ATOM 665 N N . ALA A 1 87 ? 5.725 2.383 3.448 1.00 85.44 87 ALA A N 1
ATOM 666 C CA . ALA A 1 87 ? 6.090 2.305 2.032 1.00 85.44 87 ALA A CA 1
ATOM 667 C C . ALA A 1 87 ? 5.188 1.328 1.243 1.00 85.44 87 ALA A C 1
ATOM 669 O O . ALA A 1 87 ? 5.432 1.049 0.076 1.00 85.44 87 ALA A O 1
ATOM 670 N N . GLY A 1 88 ? 4.162 0.750 1.876 1.00 85.56 88 GLY A N 1
ATOM 671 C CA . GLY A 1 88 ? 3.169 -0.100 1.222 1.00 85.56 88 GLY A CA 1
ATOM 672 C C . GLY A 1 88 ? 2.039 0.685 0.548 1.00 85.56 88 GLY A C 1
ATOM 673 O O . GLY A 1 88 ? 2.060 1.911 0.475 1.00 85.56 88 GLY A O 1
ATOM 674 N N . VAL A 1 89 ? 1.027 -0.050 0.083 1.00 87.44 89 VAL A N 1
ATOM 675 C CA . VAL A 1 89 ? -0.152 0.491 -0.610 1.00 87.44 89 VAL A CA 1
ATOM 676 C C . VAL A 1 89 ? -1.167 1.067 0.381 1.00 87.44 89 VAL A C 1
ATOM 678 O O . VAL A 1 89 ? -1.695 0.338 1.222 1.00 87.44 89 VAL A O 1
ATOM 681 N N . GLY A 1 90 ? -1.466 2.359 0.256 1.00 90.56 90 GLY A N 1
ATOM 682 C CA . GLY A 1 90 ? -2.338 3.110 1.157 1.00 90.56 90 GLY A CA 1
ATOM 683 C C . GLY A 1 90 ? -3.764 2.579 1.204 1.00 90.56 90 GLY A C 1
ATOM 684 O O . GLY A 1 90 ? -4.251 2.290 2.290 1.00 90.56 90 GLY A O 1
ATOM 685 N N . GLU A 1 91 ? -4.390 2.337 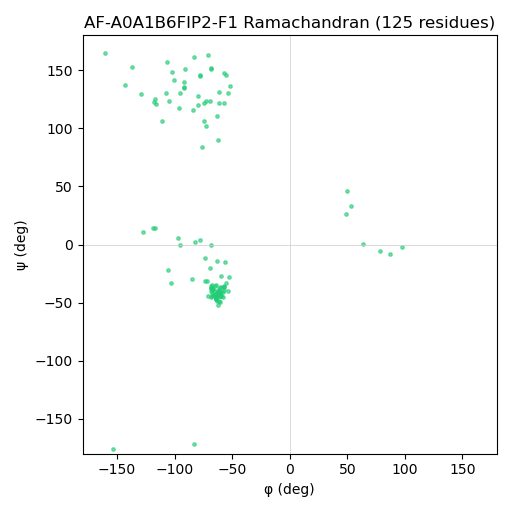0.052 1.00 89.50 91 GLU A N 1
ATOM 686 C CA . GLU A 1 91 ? -5.775 1.855 -0.039 1.00 89.50 91 GLU A CA 1
ATOM 687 C C . GLU A 1 91 ? -5.970 0.520 0.698 1.00 89.50 91 GLU A C 1
ATOM 689 O O . GLU A 1 91 ? -6.986 0.296 1.355 1.00 89.50 91 GLU A O 1
ATOM 694 N N . VAL A 1 92 ? -4.967 -0.362 0.640 1.00 88.75 92 VAL A N 1
ATOM 695 C CA . VAL A 1 92 ? -4.973 -1.649 1.349 1.00 88.75 92 VAL A CA 1
ATOM 696 C C . VAL A 1 92 ? -4.810 -1.439 2.854 1.00 88.75 92 VAL A C 1
ATOM 698 O O . VAL A 1 92 ? -5.529 -2.046 3.645 1.00 88.75 92 VAL A O 1
ATOM 701 N N . ILE A 1 93 ? -3.883 -0.575 3.270 1.00 91.38 93 ILE A N 1
ATOM 702 C CA . ILE A 1 93 ? -3.623 -0.299 4.689 1.00 91.38 93 ILE A CA 1
ATOM 703 C C . ILE A 1 93 ? -4.826 0.391 5.340 1.00 91.38 93 ILE A C 1
ATOM 705 O O . ILE A 1 93 ? -5.232 0.006 6.434 1.00 91.38 93 ILE A O 1
ATOM 709 N N . GLU A 1 94 ? -5.429 1.367 4.665 1.00 91.31 94 GLU A N 1
ATOM 710 C CA . GLU A 1 94 ? -6.657 2.024 5.112 1.00 91.31 94 GLU A CA 1
ATOM 711 C C . GLU A 1 94 ? -7.812 1.030 5.212 1.00 91.31 94 GLU A C 1
ATOM 713 O O . GLU A 1 94 ? -8.538 1.045 6.203 1.00 91.31 94 GLU A O 1
ATOM 718 N N . HIS A 1 95 ? -7.943 0.110 4.252 1.00 89.00 95 HIS A N 1
ATOM 719 C CA . HIS A 1 95 ? -8.956 -0.938 4.325 1.00 89.00 95 HIS A CA 1
ATOM 720 C C . HIS A 1 95 ? -8.787 -1.821 5.574 1.00 89.00 95 HIS A C 1
ATOM 722 O O . HIS A 1 95 ? -9.773 -2.157 6.232 1.00 89.00 95 HIS A O 1
ATOM 728 N N . ILE A 1 96 ? -7.549 -2.177 5.934 1.00 88.69 96 ILE A N 1
ATOM 729 C CA . ILE A 1 96 ? -7.245 -2.957 7.148 1.00 88.69 96 ILE A CA 1
ATOM 730 C C . ILE A 1 96 ? -7.559 -2.159 8.419 1.00 88.69 96 ILE A C 1
ATOM 732 O O . ILE A 1 96 ? -8.015 -2.731 9.410 1.00 88.69 96 ILE A O 1
ATOM 736 N N . LEU A 1 97 ? -7.284 -0.853 8.404 1.00 91.12 97 LEU A N 1
ATOM 737 C CA . LEU A 1 97 ? -7.354 0.020 9.577 1.00 91.12 97 LEU A CA 1
ATOM 738 C C . LEU A 1 97 ? -8.666 0.805 9.707 1.00 91.12 97 LEU A C 1
ATOM 740 O O . LEU A 1 97 ? -8.780 1.633 10.614 1.00 91.12 97 LEU A O 1
ATOM 744 N N . LYS A 1 98 ? -9.647 0.547 8.834 1.00 89.06 98 LYS A N 1
ATOM 745 C CA . LYS A 1 98 ? -10.890 1.327 8.699 1.00 89.06 98 LYS A CA 1
ATOM 746 C C . LYS A 1 98 ? -11.665 1.525 10.007 1.00 89.06 98 LYS A C 1
ATOM 748 O O . LYS A 1 98 ? -12.318 2.550 10.170 1.00 89.06 98 LYS A O 1
ATOM 753 N N . ASP A 1 99 ? -11.525 0.597 10.952 1.00 90.12 99 ASP A N 1
ATOM 754 C CA . ASP A 1 99 ? -12.252 0.601 12.225 1.00 90.12 99 ASP A CA 1
ATOM 755 C C . ASP A 1 99 ? -11.478 1.250 13.396 1.00 90.12 99 ASP A C 1
ATOM 757 O O . ASP A 1 99 ? -11.999 1.314 14.506 1.00 90.12 99 ASP A O 1
ATOM 761 N N . TYR A 1 100 ? -10.246 1.738 13.186 1.00 90.88 100 TYR A N 1
ATOM 762 C CA . TYR A 1 100 ? -9.335 2.141 14.278 1.00 90.88 100 TYR A CA 1
ATOM 763 C C . TYR A 1 100 ? -8.946 3.630 14.296 1.00 90.88 100 TYR A C 1
ATOM 765 O O . TYR A 1 100 ? -7.985 4.003 14.968 1.00 90.88 100 TYR A O 1
ATOM 773 N N . ASN A 1 101 ? -9.648 4.488 13.542 1.00 88.06 101 ASN A N 1
ATOM 774 C CA . ASN A 1 101 ? -9.409 5.943 13.454 1.00 88.06 101 ASN A CA 1
ATOM 775 C C . ASN A 1 101 ? -7.932 6.347 13.203 1.00 88.06 101 ASN A C 1
ATOM 777 O O . ASN A 1 101 ? -7.487 7.436 13.574 1.00 88.06 101 ASN A O 1
ATOM 781 N N . ALA A 1 102 ? -7.153 5.468 12.569 1.00 92.62 102 ALA A N 1
ATOM 782 C CA . ALA A 1 102 ? -5.762 5.730 12.233 1.00 92.62 102 ALA A CA 1
ATOM 783 C C . ALA A 1 102 ? -5.666 6.631 10.993 1.00 92.62 102 ALA A C 1
ATOM 785 O O . ALA A 1 102 ? -6.462 6.522 10.059 1.00 92.62 102 ALA A O 1
ATOM 786 N N . LYS A 1 103 ? -4.661 7.507 10.955 1.00 94.12 103 LYS A N 1
ATOM 787 C CA . LYS A 1 103 ? -4.254 8.218 9.735 1.00 94.12 103 LYS A CA 1
ATOM 788 C C . LYS A 1 103 ? -3.165 7.429 9.024 1.00 94.12 103 LYS A C 1
ATOM 790 O O . LYS A 1 103 ? -2.266 6.907 9.678 1.00 94.12 103 LYS A O 1
ATOM 795 N N . VAL A 1 104 ? -3.222 7.362 7.696 1.00 93.38 104 VAL A N 1
ATOM 796 C CA . VAL A 1 104 ? -2.271 6.590 6.889 1.00 93.38 104 VAL A CA 1
ATOM 797 C C . VAL A 1 104 ? -1.484 7.519 5.968 1.00 93.38 104 VAL A C 1
ATOM 799 O O . VAL A 1 104 ? -2.051 8.274 5.179 1.00 93.38 104 VAL A O 1
ATOM 802 N N . VAL A 1 105 ? -0.158 7.450 6.063 1.00 91.62 105 VAL A N 1
ATOM 803 C CA . VAL A 1 105 ? 0.785 8.079 5.131 1.00 91.62 105 VAL A CA 1
ATOM 804 C C . VAL A 1 105 ? 1.471 6.952 4.368 1.00 91.62 105 VAL A C 1
ATOM 806 O O . VAL A 1 105 ? 2.276 6.218 4.941 1.00 91.62 105 VAL A O 1
ATOM 809 N N . ALA A 1 106 ? 1.103 6.777 3.101 1.00 91.56 106 ALA A N 1
ATOM 810 C CA . ALA A 1 106 ? 1.517 5.636 2.294 1.00 91.56 106 ALA A CA 1
ATOM 811 C C . ALA A 1 106 ? 1.541 5.951 0.793 1.00 91.56 106 ALA A C 1
ATOM 813 O O . ALA A 1 106 ? 1.302 7.090 0.389 1.00 91.56 106 ALA A O 1
ATOM 814 N N . ASN A 1 107 ? 1.826 4.934 -0.023 1.00 89.81 107 ASN A N 1
ATOM 815 C CA . ASN A 1 107 ? 1.801 5.021 -1.480 1.00 89.81 107 ASN A CA 1
ATOM 816 C C . ASN A 1 107 ? 0.381 4.804 -1.992 1.00 89.81 107 ASN A C 1
ATOM 818 O O . ASN A 1 107 ? -0.169 3.718 -1.825 1.00 89.81 107 ASN A O 1
ATOM 822 N N . TYR A 1 108 ? -0.202 5.825 -2.616 1.00 89.88 108 TYR A N 1
ATOM 823 C CA . TYR A 1 108 ? -1.579 5.790 -3.115 1.00 89.88 108 TYR A CA 1
ATOM 824 C C . TYR A 1 108 ? -1.625 5.672 -4.634 1.00 89.88 108 TYR A C 1
ATOM 826 O O . TYR A 1 108 ? -0.695 6.072 -5.334 1.00 89.88 108 TYR A O 1
ATOM 834 N N . MET A 1 109 ? -2.741 5.178 -5.149 1.00 90.25 109 MET A N 1
ATOM 835 C CA . MET A 1 109 ? -3.020 5.069 -6.574 1.00 90.25 109 MET A CA 1
ATOM 836 C C . MET A 1 109 ? -3.972 6.183 -7.023 1.00 90.25 109 MET A C 1
ATOM 838 O O . MET A 1 109 ? -4.820 6.671 -6.268 1.00 90.25 109 MET A O 1
ATOM 842 N N . ALA A 1 110 ? -3.829 6.621 -8.270 1.00 92.25 110 ALA A N 1
ATOM 843 C CA . ALA A 1 110 ? -4.893 7.326 -8.970 1.00 92.25 110 ALA A CA 1
ATOM 844 C C . ALA A 1 110 ? -5.594 6.345 -9.910 1.00 92.25 110 ALA A C 1
ATOM 846 O O . ALA A 1 110 ? -4.962 5.472 -10.512 1.00 92.25 110 ALA A O 1
ATOM 847 N N . SER A 1 111 ? -6.912 6.480 -10.007 1.00 92.50 111 SER A N 1
ATOM 848 C CA . SER A 1 111 ? -7.735 5.630 -10.855 1.00 92.50 111 SER A CA 1
ATOM 849 C C . SER A 1 111 ? -8.776 6.440 -11.614 1.00 92.50 111 SER A C 1
ATOM 851 O O . SER A 1 111 ? -9.216 7.502 -11.168 1.00 92.50 111 SER A O 1
ATOM 853 N N . GLN A 1 112 ? -9.162 5.908 -12.769 1.00 95.44 112 GLN A N 1
ATOM 854 C CA . GLN A 1 112 ? -10.266 6.374 -13.591 1.00 95.44 112 GLN A CA 1
ATOM 855 C C . GLN A 1 112 ? -11.154 5.171 -13.906 1.00 95.44 112 GLN A C 1
ATOM 857 O O . GLN A 1 112 ? -10.649 4.138 -14.339 1.00 95.44 112 GLN A O 1
ATOM 862 N N . ASP A 1 113 ? -12.462 5.297 -13.669 1.00 94.56 113 ASP A N 1
ATOM 863 C CA . ASP A 1 113 ? -13.433 4.208 -13.859 1.00 94.56 113 ASP A CA 1
ATOM 864 C C . ASP A 1 113 ? -12.984 2.893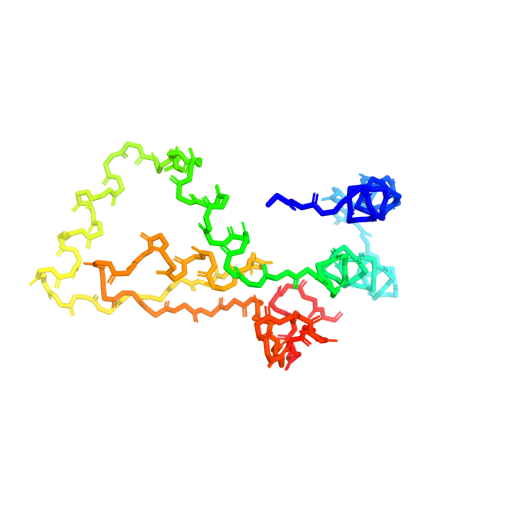 -13.182 1.00 94.56 113 ASP A C 1
ATOM 866 O O . ASP A 1 113 ? -12.998 1.817 -13.780 1.00 94.56 113 ASP A O 1
ATOM 870 N N . ASP A 1 114 ? -12.525 3.010 -11.929 1.00 92.56 114 ASP A N 1
ATOM 871 C CA . ASP A 1 114 ? -11.954 1.947 -11.087 1.00 92.56 114 ASP A CA 1
ATOM 872 C C . ASP A 1 114 ? -10.643 1.316 -11.584 1.00 92.56 114 ASP A C 1
ATOM 874 O O . ASP A 1 114 ? -10.099 0.439 -10.911 1.00 92.56 114 ASP A O 1
ATOM 878 N N . VAL A 1 115 ? -10.098 1.756 -12.719 1.00 93.12 115 VAL A N 1
ATOM 879 C CA . VAL A 1 115 ? -8.833 1.266 -13.278 1.00 93.12 115 VAL A CA 1
ATOM 880 C C . VAL A 1 115 ? -7.687 2.170 -12.847 1.00 93.12 115 VAL A C 1
ATOM 882 O O . VAL A 1 115 ? -7.758 3.388 -12.988 1.00 93.12 115 VAL A O 1
ATOM 885 N N . ILE A 1 116 ? -6.609 1.578 -12.341 1.00 93.06 116 ILE A N 1
ATOM 886 C CA . ILE A 1 116 ? -5.415 2.307 -11.908 1.00 93.06 116 ILE A CA 1
ATOM 887 C C . ILE A 1 116 ? -4.704 2.891 -13.124 1.00 93.06 116 ILE A C 1
ATOM 889 O O . ILE A 1 116 ? -4.312 2.158 -14.036 1.00 93.06 116 ILE A O 1
ATOM 893 N N . THR A 1 117 ? -4.502 4.205 -13.114 1.00 93.81 117 THR A N 1
ATOM 894 C CA . THR A 1 117 ? -3.835 4.940 -14.195 1.00 93.81 117 THR A CA 1
ATOM 895 C C . THR A 1 117 ? -2.405 5.315 -13.836 1.00 93.81 117 THR A C 1
ATOM 897 O O . THR A 1 117 ? -1.545 5.341 -14.711 1.00 93.81 117 THR A O 1
ATOM 900 N N . GLU A 1 118 ? -2.137 5.589 -12.559 1.00 91.94 118 GLU A N 1
ATOM 901 C CA . GLU A 1 118 ? -0.820 6.002 -12.072 1.00 91.94 118 GLU A CA 1
ATOM 902 C C . GLU A 1 118 ? -0.679 5.791 -10.558 1.00 91.94 118 GLU A C 1
ATOM 904 O O . GLU A 1 118 ? -1.662 5.624 -9.830 1.00 91.94 118 GLU A O 1
ATOM 909 N N . MET A 1 119 ? 0.565 5.845 -10.083 1.00 88.12 119 MET A N 1
ATOM 910 C CA . MET A 1 119 ? 0.887 5.948 -8.661 1.00 88.12 119 MET A CA 1
ATOM 911 C C . MET A 1 119 ? 1.027 7.425 -8.281 1.00 88.12 119 MET A C 1
ATOM 913 O O . MET A 1 119 ? 1.686 8.188 -8.986 1.00 88.12 119 MET A O 1
ATOM 917 N N . LYS A 1 120 ? 0.452 7.840 -7.150 1.00 87.00 120 LYS A N 1
ATOM 918 C CA . LYS A 1 120 ? 0.589 9.208 -6.641 1.00 87.00 120 LYS A CA 1
ATOM 919 C C . LYS A 1 120 ? 1.980 9.403 -6.044 1.00 87.00 120 LYS A C 1
ATOM 921 O O . LYS A 1 120 ? 2.364 8.708 -5.108 1.00 87.00 120 LYS A O 1
ATOM 926 N N . THR A 1 121 ? 2.713 10.378 -6.568 1.00 73.38 121 THR A N 1
ATOM 927 C CA . THR A 1 121 ? 4.019 10.805 -6.050 1.00 73.38 121 THR A CA 1
ATOM 928 C C . THR A 1 121 ? 3.873 11.926 -5.008 1.00 73.38 121 THR A C 1
ATOM 930 O O . THR A 1 121 ? 2.961 12.746 -5.145 1.00 73.38 121 THR A O 1
ATOM 933 N N . PRO A 1 122 ? 4.790 12.053 -4.032 1.00 68.12 122 PRO A N 1
ATOM 934 C CA . PRO A 1 122 ? 5.977 11.220 -3.825 1.00 68.12 122 PRO A CA 1
ATOM 935 C C . PRO A 1 122 ? 5.634 9.874 -3.178 1.00 68.12 122 PRO A C 1
ATOM 937 O O . PRO A 1 122 ? 4.726 9.794 -2.351 1.00 68.12 122 PRO A O 1
ATOM 940 N N . LEU A 1 123 ? 6.380 8.830 -3.550 1.00 75.38 123 LEU A N 1
ATOM 941 C CA . LEU A 1 123 ? 6.251 7.524 -2.919 1.00 75.38 123 LEU A CA 1
ATOM 942 C C . LEU A 1 123 ? 7.016 7.530 -1.584 1.00 75.38 123 LEU A C 1
ATOM 944 O O . LEU A 1 123 ? 8.191 7.887 -1.510 1.00 75.38 123 LEU A O 1
ATOM 948 N N . VAL A 1 124 ? 6.352 7.141 -0.501 1.00 77.06 124 VAL A N 1
ATOM 949 C CA . VAL A 1 124 ? 6.978 6.883 0.793 1.00 77.06 124 VAL A CA 1
ATOM 950 C C . VAL A 1 124 ? 8.054 5.814 0.610 1.00 77.06 124 VAL A C 1
ATOM 952 O O . VAL A 1 124 ? 7.762 4.693 0.190 1.00 77.06 124 VAL A O 1
ATOM 955 N N . GLY A 1 125 ? 9.289 6.163 0.969 1.00 68.12 125 GLY A N 1
ATOM 956 C CA . GLY A 1 125 ? 10.439 5.259 0.922 1.00 68.12 125 GLY A CA 1
ATOM 957 C C . GLY A 1 125 ? 11.324 5.391 -0.317 1.00 68.12 125 GLY A C 1
ATOM 958 O O . GLY A 1 125 ? 12.342 4.713 -0.352 1.00 68.12 125 GLY A O 1
ATOM 959 N N . THR A 1 126 ? 10.982 6.258 -1.276 1.00 64.88 126 THR A N 1
ATOM 960 C CA . THR A 1 126 ? 11.852 6.612 -2.414 1.00 64.88 126 THR A CA 1
ATOM 961 C C . THR A 1 126 ? 12.400 8.032 -2.230 1.00 64.88 126 THR A C 1
ATOM 963 O O . THR A 1 126 ? 11.601 8.933 -1.953 1.00 64.88 126 THR A O 1
ATOM 966 N N . TYR A 1 127 ? 13.713 8.239 -2.376 1.00 59.47 127 TYR A N 1
ATOM 967 C CA . TYR A 1 127 ? 14.414 9.519 -2.198 1.00 59.47 127 TYR A CA 1
ATOM 968 C C . TYR A 1 127 ? 15.414 9.823 -3.319 1.00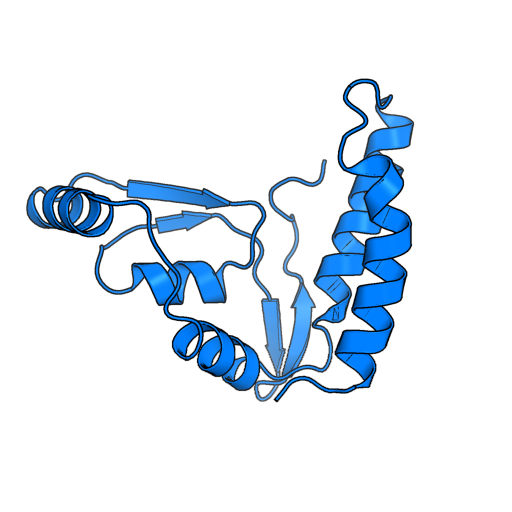 59.47 127 TYR A C 1
ATOM 970 O O . TYR A 1 127 ? 16.310 8.998 -3.591 1.00 59.47 127 TYR A O 1
#

Solvent-accessible surface area (backbone atoms only — not comparable to full-atom values): 7389 Å² total; per-residue (Å²): 116,84,53,69,69,36,55,58,45,39,54,56,36,45,63,70,38,64,80,53,79,76,54,89,76,61,48,75,73,51,40,45,56,50,37,52,43,53,48,53,45,60,53,35,52,49,73,41,46,54,66,49,53,50,52,52,55,66,71,44,77,74,83,67,61,88,66,45,68,60,50,41,47,51,34,40,77,70,66,51,91,44,76,49,76,38,68,51,56,29,70,59,51,48,63,75,41,66,89,34,79,54,45,80,49,38,25,37,73,40,64,57,96,56,28,27,73,45,73,46,78,78,46,46,90,54,114

Foldseek 3Di:
DDDPQLVVQLVVLCVVLVVPPPCPPQDPVRLLVNLVSVQSNVCSQAFPFPVVVQVVLVVPPPDDPPCPVVVLQVCQVVVPAAEAEDLDEQSSVCSVSVPRNYHYHAWYFDDDPRGTHHIDPDRRPRD

InterPro domains:
  IPR006434 Pyrimidine 5'-nucleotidase, eukaryotic [PF05822] (52-127)
  IPR023214 HAD superfamily [G3DSA:3.40.50.1000] (19-127)
  IPR036412 HAD-like superfamily [SSF56784] (45-118)

Nearest PDB structures (foldseek):
  7zeh-assembly1_A  TM=7.945E-01  e=4.315E-06  Homo sapiens
  7zeh-assembly2_B  TM=7.904E-01  e=4.921E-06  Homo sapiens
  4nwi-assembly2_B  TM=7.852E-01  e=4.040E-06  Drosophila melanogaster
  4kx5-assembly1_A  TM=8.314E-01  e=2.716E-05  Mus musculus